Protein AF-A0A2S4LRZ0-F1 (afdb_monomer_lite)

InterPro domains:
  IPR045621 ABC transporter type 1, GsiC-like, N-terminal domain [PF19300] (1-76)

Secondary structure (DSSP, 8-state):
-HHHHHHHHHHHHHHHHHHHHHHHHHHHHSTTGGGHHHHTTS---HHHHHHHHHHTTTTS-HHHHHHHHHHHHHTT-------

Radius of gyration: 16.47 Å; chains: 1; bounding box: 39×28×44 Å

Organism: NCBI:txid1871628

Sequence (83 aa):
MSAFLLRRFGQAVLLLFIVSMIGFAILHLAPGGPMSQFAAGGEMSQQDLDRIAEQLGLNRALPIQYAEWLWRMLRGDWGLSYR

pLDDT: mean 84.14, std 11.33, range [55.25, 96.81]

Foldseek 3Di:
DVVVVVVVVVVVVVVVVVVLVVVQVCQQPPVCHVCVVVVVPPDDDPVNSVVVCVVLVVVPDPVVSSVVCVVCVVVVNNDDDDD

Structure (mmCIF, N/CA/C/O backbone):
data_AF-A0A2S4LRZ0-F1
#
_entry.id   AF-A0A2S4LRZ0-F1
#
loop_
_atom_site.group_PDB
_atom_site.id
_atom_site.type_symbol
_atom_site.label_atom_id
_atom_site.label_alt_id
_atom_site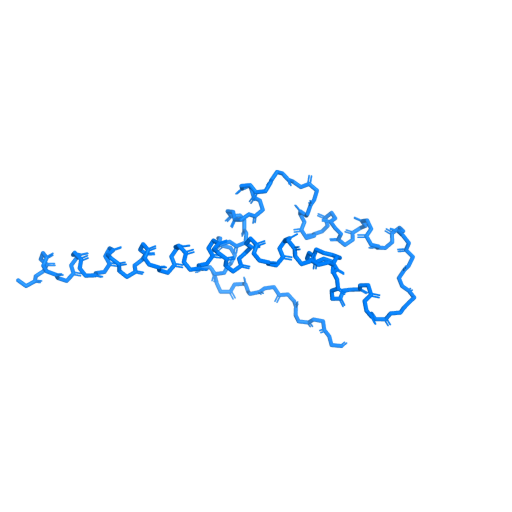.label_comp_id
_atom_site.label_asym_id
_atom_site.label_entity_id
_atom_site.label_seq_id
_atom_site.pdbx_PDB_ins_code
_atom_site.Cartn_x
_atom_site.Cartn_y
_atom_site.Cartn_z
_atom_site.occupancy
_atom_site.B_iso_or_equiv
_atom_site.auth_seq_id
_atom_site.auth_comp_id
_atom_site.auth_asym_id
_atom_site.auth_atom_id
_atom_site.pdbx_PDB_model_num
ATOM 1 N N . MET A 1 1 ? 19.077 -6.635 -26.246 1.00 78.75 1 MET A N 1
ATOM 2 C CA . MET A 1 1 ? 18.584 -5.473 -25.464 1.00 78.75 1 MET A CA 1
ATOM 3 C C . MET A 1 1 ? 17.237 -5.745 -24.790 1.00 78.75 1 MET A C 1
ATOM 5 O O . MET A 1 1 ? 17.126 -5.472 -23.603 1.00 78.75 1 MET A O 1
ATOM 9 N N . SER A 1 2 ? 16.254 -6.351 -25.469 1.00 84.81 2 SER A N 1
ATOM 10 C CA . SER A 1 2 ? 14.941 -6.716 -24.892 1.00 84.81 2 SER A CA 1
ATOM 11 C C . SER A 1 2 ? 15.017 -7.586 -23.627 1.00 84.81 2 SER A C 1
ATOM 13 O O . SER A 1 2 ? 14.397 -7.248 -22.626 1.00 84.81 2 SER A O 1
ATOM 15 N N . ALA A 1 3 ? 15.836 -8.644 -23.619 1.00 89.31 3 ALA A N 1
ATOM 16 C CA . ALA A 1 3 ? 16.016 -9.504 -22.440 1.00 89.31 3 ALA A CA 1
ATOM 17 C C . ALA A 1 3 ? 16.600 -8.754 -21.224 1.00 89.31 3 ALA A C 1
ATOM 19 O O . ALA A 1 3 ? 16.220 -9.008 -20.083 1.00 89.31 3 ALA A O 1
ATOM 20 N N . PHE A 1 4 ? 17.494 -7.789 -21.467 1.00 91.25 4 PHE A N 1
ATOM 21 C CA . PHE A 1 4 ? 18.046 -6.930 -20.418 1.00 91.25 4 PHE A CA 1
ATOM 22 C C . PHE A 1 4 ? 16.983 -5.976 -19.856 1.00 91.25 4 PHE A C 1
ATOM 24 O O . PHE A 1 4 ? 16.879 -5.836 -18.638 1.00 91.25 4 PHE A O 1
ATOM 31 N N . LEU A 1 5 ? 16.164 -5.372 -20.726 1.00 92.94 5 LEU A N 1
ATOM 32 C CA . LEU A 1 5 ? 15.051 -4.508 -20.320 1.00 92.94 5 LEU A CA 1
ATOM 33 C C . LEU A 1 5 ? 14.001 -5.280 -19.513 1.00 92.94 5 LEU A C 1
ATOM 35 O O . LEU A 1 5 ? 13.597 -4.804 -18.458 1.00 92.94 5 LEU A O 1
ATOM 39 N N . LEU A 1 6 ? 13.627 -6.490 -19.943 1.00 94.44 6 LEU A N 1
ATOM 40 C CA . LEU A 1 6 ? 12.694 -7.350 -19.207 1.00 94.44 6 LEU A CA 1
ATOM 41 C C . LEU A 1 6 ? 13.226 -7.704 -17.816 1.00 94.44 6 LEU A C 1
ATOM 43 O O . LEU A 1 6 ? 12.502 -7.599 -16.829 1.00 94.44 6 LEU A O 1
ATOM 47 N N . ARG A 1 7 ? 14.511 -8.075 -17.722 1.00 93.94 7 ARG A N 1
ATOM 48 C CA . ARG A 1 7 ? 15.144 -8.398 -16.438 1.00 93.94 7 ARG A CA 1
ATOM 49 C C . ARG A 1 7 ? 15.152 -7.192 -15.501 1.00 93.94 7 ARG A C 1
ATOM 51 O O . ARG A 1 7 ? 14.818 -7.330 -14.329 1.00 93.94 7 ARG A O 1
ATOM 58 N N . ARG A 1 8 ? 15.499 -6.012 -16.020 1.00 94.12 8 ARG A N 1
ATOM 59 C CA . ARG A 1 8 ? 15.529 -4.768 -15.240 1.00 94.12 8 ARG A CA 1
ATOM 60 C C . ARG A 1 8 ? 14.130 -4.331 -14.804 1.00 94.12 8 ARG A C 1
ATOM 62 O O . ARG A 1 8 ? 13.967 -3.892 -13.671 1.00 94.12 8 ARG A O 1
ATOM 69 N N . PHE A 1 9 ? 13.128 -4.497 -15.665 1.00 95.88 9 PHE A N 1
ATOM 70 C CA . PHE A 1 9 ? 11.732 -4.229 -15.332 1.00 95.88 9 PHE A CA 1
ATOM 71 C C . PHE A 1 9 ? 11.227 -5.173 -14.235 1.00 95.88 9 PHE A C 1
ATOM 73 O O . PHE A 1 9 ? 10.688 -4.706 -13.238 1.00 95.88 9 PHE A O 1
ATOM 80 N N . GLY A 1 10 ? 11.487 -6.480 -14.348 1.00 96.31 10 GLY A N 1
ATOM 81 C CA . GLY A 1 10 ? 11.123 -7.451 -13.311 1.00 96.31 10 GLY A CA 1
ATOM 82 C C . GLY A 1 10 ? 11.775 -7.150 -11.957 1.00 96.31 10 GLY A C 1
ATOM 83 O O . GLY A 1 10 ? 11.109 -7.206 -10.927 1.00 96.31 10 GLY A O 1
ATOM 84 N N . GLN A 1 11 ? 13.051 -6.749 -11.955 1.00 96.38 11 GLN A N 1
ATOM 85 C CA . GLN A 1 11 ? 13.751 -6.308 -10.742 1.00 96.38 11 GLN A CA 1
ATOM 86 C C . GLN A 1 11 ? 13.116 -5.055 -10.126 1.00 96.38 11 GLN A C 1
ATOM 88 O O . GLN A 1 11 ? 12.957 -4.992 -8.910 1.00 96.38 11 GLN A O 1
ATOM 93 N N . ALA A 1 12 ? 12.738 -4.074 -10.950 1.00 95.69 12 ALA A N 1
ATOM 94 C CA . ALA A 1 12 ? 12.072 -2.863 -10.482 1.00 95.69 12 ALA A CA 1
ATOM 95 C C . ALA A 1 12 ? 10.690 -3.168 -9.888 1.00 95.69 12 ALA A C 1
ATOM 97 O O . ALA A 1 12 ? 10.381 -2.694 -8.800 1.00 95.69 12 ALA A O 1
ATOM 98 N N . VAL A 1 13 ? 9.886 -4.003 -10.555 1.00 95.81 13 VAL A N 1
ATOM 99 C CA . VAL A 1 13 ? 8.572 -4.434 -10.052 1.00 95.81 13 VAL A CA 1
ATOM 100 C C . VAL A 1 13 ? 8.713 -5.173 -8.723 1.00 95.81 13 VAL A C 1
ATOM 102 O O . VAL A 1 13 ? 7.988 -4.864 -7.783 1.00 95.81 13 VAL A O 1
ATOM 105 N N . LEU A 1 14 ? 9.673 -6.096 -8.609 1.00 96.00 14 LEU A N 1
ATOM 106 C CA . LEU A 1 14 ? 9.924 -6.823 -7.365 1.00 96.00 14 LEU A CA 1
ATOM 107 C C . LEU A 1 14 ? 10.357 -5.884 -6.231 1.00 96.00 14 LEU A C 1
ATOM 109 O O . LEU A 1 14 ? 9.865 -6.005 -5.112 1.00 96.00 14 LEU A O 1
ATOM 113 N N . LEU A 1 15 ? 11.246 -4.931 -6.517 1.00 96.81 15 LEU A N 1
ATOM 114 C CA . LEU A 1 15 ? 11.680 -3.934 -5.542 1.00 96.81 15 LEU A CA 1
ATOM 115 C C . LEU A 1 15 ? 10.504 -3.080 -5.057 1.00 96.81 15 LEU A C 1
ATOM 117 O O . LEU A 1 15 ? 10.316 -2.934 -3.853 1.00 96.81 15 LEU A O 1
ATOM 121 N N . LEU A 1 16 ? 9.700 -2.548 -5.982 1.00 95.25 16 LEU A N 1
ATOM 122 C CA . LEU A 1 16 ? 8.513 -1.757 -5.651 1.00 95.25 16 LEU A CA 1
ATOM 123 C C . LEU A 1 16 ? 7.513 -2.571 -4.829 1.00 95.25 16 LEU A C 1
ATOM 125 O O . LEU A 1 16 ? 6.990 -2.067 -3.840 1.00 95.25 16 LEU A O 1
ATOM 129 N N . PHE A 1 17 ? 7.302 -3.837 -5.190 1.00 95.44 17 PHE A N 1
ATOM 130 C CA . PHE A 1 17 ? 6.440 -4.746 -4.445 1.00 95.44 17 PHE A CA 1
ATOM 131 C C . PHE A 1 17 ? 6.920 -4.922 -2.999 1.00 95.44 17 PHE A C 1
ATOM 133 O O . PHE A 1 17 ? 6.142 -4.723 -2.068 1.00 95.44 17 PHE A O 1
ATOM 140 N N . ILE A 1 18 ? 8.210 -5.204 -2.793 1.00 96.50 18 ILE A N 1
ATOM 141 C CA . ILE A 1 18 ? 8.797 -5.360 -1.454 1.00 96.50 18 ILE A CA 1
ATOM 142 C C . ILE A 1 18 ? 8.665 -4.065 -0.644 1.00 96.50 18 ILE A C 1
ATOM 144 O O . ILE A 1 18 ? 8.202 -4.099 0.494 1.00 96.50 18 ILE A O 1
ATOM 148 N N . VAL A 1 19 ? 9.024 -2.918 -1.227 1.00 96.19 19 VAL A N 1
ATOM 149 C CA . VAL A 1 19 ? 8.912 -1.612 -0.558 1.00 96.19 19 VAL A CA 1
ATOM 150 C C . VAL A 1 19 ? 7.459 -1.314 -0.183 1.00 96.19 19 VAL A C 1
ATOM 152 O O . VAL A 1 19 ? 7.196 -0.856 0.928 1.00 96.19 19 VAL A O 1
ATOM 155 N N . SER A 1 20 ? 6.505 -1.629 -1.064 1.00 93.88 20 SER A N 1
ATOM 156 C CA . SER A 1 20 ? 5.080 -1.433 -0.793 1.00 93.88 20 SER A CA 1
ATOM 157 C C . SER A 1 20 ? 4.556 -2.347 0.319 1.00 93.88 20 SER A C 1
ATOM 159 O O . SER A 1 20 ? 3.828 -1.871 1.185 1.00 93.88 20 SER A O 1
ATOM 161 N N . MET A 1 21 ? 4.988 -3.615 0.373 1.00 94.50 21 MET A N 1
ATOM 162 C CA . MET A 1 21 ? 4.675 -4.521 1.485 1.00 94.50 21 MET A CA 1
ATOM 163 C C . MET A 1 21 ? 5.217 -3.993 2.813 1.00 94.50 21 MET A C 1
ATOM 165 O O . MET A 1 21 ? 4.511 -4.031 3.818 1.00 94.50 21 MET A O 1
ATOM 169 N N . ILE A 1 22 ? 6.456 -3.494 2.826 1.00 94.75 22 ILE A N 1
ATOM 170 C CA . ILE A 1 22 ? 7.072 -2.933 4.035 1.00 94.75 22 ILE A CA 1
ATOM 171 C C . ILE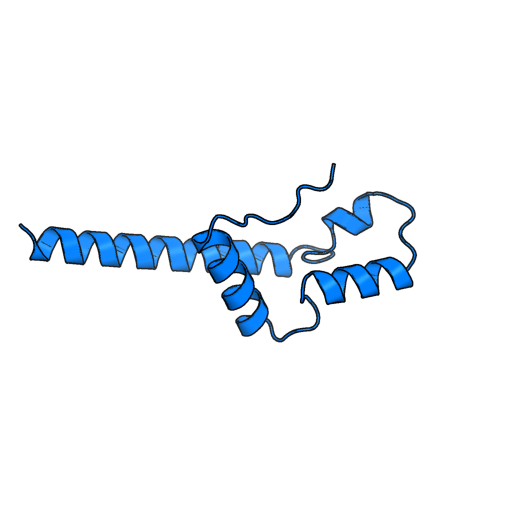 A 1 22 ? 6.290 -1.703 4.500 1.00 94.75 22 ILE A C 1
ATOM 173 O O . ILE A 1 22 ? 5.938 -1.618 5.673 1.00 94.75 22 ILE A O 1
ATOM 177 N N . GLY A 1 23 ? 5.963 -0.778 3.592 1.00 91.25 23 GLY A N 1
ATOM 178 C CA . GLY A 1 23 ? 5.154 0.399 3.919 1.00 91.25 23 GLY A CA 1
ATOM 179 C C . GLY A 1 23 ? 3.772 0.026 4.464 1.00 91.25 23 GLY A C 1
ATOM 180 O O . GLY A 1 23 ? 3.347 0.556 5.490 1.00 91.25 23 GLY A O 1
ATOM 181 N N . PHE A 1 24 ? 3.108 -0.944 3.832 1.00 91.44 24 PHE A N 1
ATOM 182 C CA . PHE A 1 24 ? 1.824 -1.473 4.287 1.00 91.44 24 PHE A CA 1
ATOM 183 C C . PHE A 1 24 ? 1.921 -2.087 5.691 1.00 91.44 24 PHE A C 1
ATOM 185 O O . PHE A 1 24 ? 1.078 -1.810 6.545 1.00 91.44 24 PHE A O 1
ATOM 192 N N . ALA A 1 25 ? 2.963 -2.881 5.956 1.00 90.44 25 ALA A N 1
ATOM 193 C CA . ALA A 1 25 ? 3.194 -3.494 7.259 1.00 90.44 25 ALA A CA 1
ATOM 194 C C . ALA A 1 25 ? 3.475 -2.446 8.345 1.00 90.44 25 ALA A C 1
ATOM 196 O O . ALA A 1 25 ? 2.896 -2.528 9.423 1.00 90.44 25 ALA A O 1
ATOM 197 N N . ILE A 1 26 ? 4.304 -1.436 8.059 1.00 90.00 26 ILE A N 1
ATOM 198 C CA . ILE A 1 26 ? 4.588 -0.336 8.993 1.00 90.00 26 ILE A CA 1
ATOM 199 C C . ILE A 1 26 ? 3.296 0.394 9.374 1.00 90.00 26 ILE A C 1
ATOM 201 O O . ILE A 1 26 ? 3.070 0.647 10.553 1.00 90.00 26 ILE A O 1
ATOM 205 N N . LEU A 1 27 ? 2.428 0.681 8.401 1.00 86.56 27 LEU A N 1
ATOM 206 C CA . LEU A 1 27 ? 1.145 1.341 8.649 1.00 86.56 27 LEU A CA 1
ATOM 207 C C . LEU A 1 27 ? 0.212 0.493 9.536 1.00 86.56 27 LEU A C 1
ATOM 209 O O . LEU A 1 27 ? -0.487 1.031 10.389 1.00 86.56 27 LEU A O 1
ATOM 213 N N . HIS A 1 28 ? 0.225 -0.833 9.374 1.00 85.94 28 HIS A N 1
ATOM 214 C CA 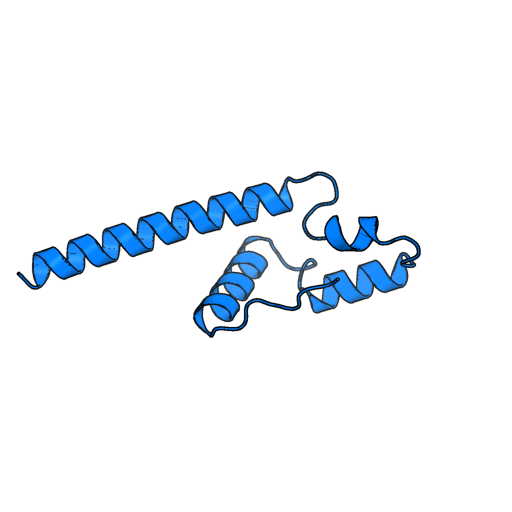. HIS A 1 28 ? -0.565 -1.748 10.208 1.00 85.94 28 HIS A CA 1
ATOM 215 C C . HIS A 1 28 ? 0.016 -1.958 11.608 1.00 85.94 28 HIS A C 1
ATOM 217 O O . HIS A 1 28 ? -0.734 -2.211 12.546 1.00 85.94 28 HIS A O 1
ATOM 223 N N . LEU A 1 29 ? 1.338 -1.855 11.748 1.00 86.44 29 LEU A N 1
ATOM 224 C CA . LEU A 1 29 ? 2.045 -1.964 13.025 1.00 86.44 29 LEU A CA 1
ATOM 225 C C . LEU A 1 29 ? 2.081 -0.642 13.802 1.00 86.44 29 LEU A C 1
ATOM 227 O O . LEU A 1 29 ? 2.444 -0.640 14.979 1.00 86.44 29 LEU A O 1
ATOM 231 N N . ALA A 1 30 ? 1.727 0.476 13.166 1.00 84.31 30 ALA A N 1
ATOM 232 C CA . ALA A 1 30 ? 1.649 1.768 13.826 1.00 84.31 30 ALA A CA 1
ATOM 233 C C . ALA A 1 30 ? 0.626 1.733 14.982 1.00 84.31 30 ALA A C 1
ATOM 235 O O . ALA A 1 30 ? -0.415 1.079 14.871 1.00 84.31 30 ALA A O 1
ATOM 236 N N . PRO A 1 31 ? 0.879 2.437 16.099 1.00 70.81 31 PRO A N 1
ATOM 237 C CA . PRO A 1 31 ? -0.074 2.523 17.202 1.00 70.81 31 PRO A CA 1
ATOM 238 C C . PRO A 1 31 ? -1.393 3.159 16.725 1.00 70.81 31 PRO A C 1
ATOM 240 O O . PRO A 1 31 ? -1.402 4.272 16.207 1.00 70.81 31 PRO A O 1
ATOM 243 N N . GLY A 1 32 ? -2.505 2.428 16.870 1.00 69.88 32 GLY A N 1
ATOM 244 C CA . GLY A 1 32 ? -3.820 2.791 16.313 1.00 69.88 32 GLY A CA 1
ATOM 245 C C . GLY A 1 32 ? -4.100 2.236 14.905 1.00 69.88 32 GLY A C 1
ATOM 246 O O . GLY A 1 32 ? -5.207 2.398 14.393 1.00 69.88 32 GLY A O 1
ATOM 247 N N . GLY A 1 33 ? -3.130 1.551 14.289 1.00 79.25 33 GLY A N 1
ATOM 248 C CA . GLY A 1 33 ? -3.266 0.878 12.997 1.00 79.25 33 GLY A CA 1
ATOM 249 C C . GLY A 1 33 ? -3.612 1.823 11.834 1.00 79.25 33 GLY A C 1
ATOM 250 O O . GLY A 1 33 ? -3.453 3.043 11.952 1.00 79.25 33 GLY A O 1
ATOM 251 N N . PRO A 1 34 ? -4.156 1.301 10.716 1.00 75.50 34 PRO A N 1
ATOM 252 C CA . PRO A 1 34 ? -4.645 2.116 9.593 1.00 75.50 34 PRO A CA 1
ATOM 253 C C . PRO A 1 34 ? -5.764 3.095 9.990 1.00 75.50 34 PRO A C 1
ATOM 255 O O . PRO A 1 34 ? -6.048 4.041 9.255 1.00 75.50 34 PRO A O 1
ATOM 258 N N . MET A 1 35 ? -6.383 2.888 11.158 1.00 73.56 35 MET A N 1
ATOM 259 C CA . 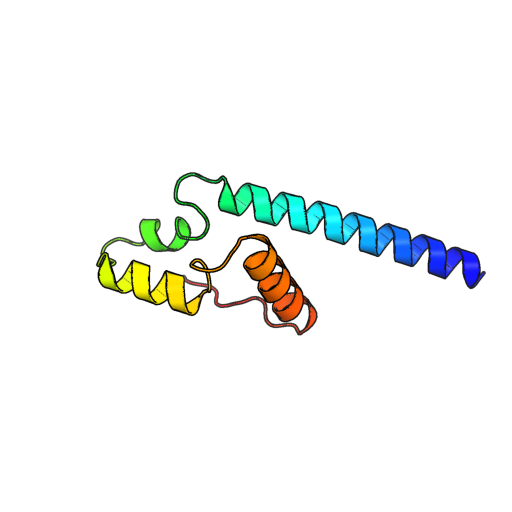MET A 1 35 ? -7.444 3.739 11.695 1.00 73.56 35 MET A CA 1
ATOM 260 C C . MET A 1 35 ? -6.934 4.913 12.540 1.00 73.56 35 MET A C 1
ATOM 262 O O . MET A 1 35 ? -7.716 5.793 12.895 1.00 73.56 35 MET A O 1
ATOM 266 N N . SER A 1 36 ? -5.631 4.968 12.831 1.00 70.50 36 SER A N 1
ATOM 267 C CA . SER A 1 36 ? -5.010 6.017 13.654 1.00 70.50 36 SER A CA 1
ATOM 268 C C . SER A 1 36 ? -5.276 7.430 13.121 1.00 70.50 36 SER A C 1
ATOM 270 O O . SER A 1 36 ? -5.518 8.346 13.904 1.00 70.50 36 SER A O 1
ATOM 272 N N . GLN A 1 37 ? -5.330 7.592 11.795 1.00 67.00 37 GLN A N 1
ATOM 273 C CA . GLN A 1 37 ? -5.676 8.857 11.138 1.00 67.00 37 GLN A CA 1
ATOM 274 C C . GLN A 1 37 ? -7.123 9.313 11.393 1.00 67.00 37 GLN A C 1
ATOM 276 O O . GLN A 1 37 ? -7.378 10.511 11.436 1.00 67.00 37 GLN A O 1
ATOM 281 N N . PHE A 1 38 ? -8.061 8.382 11.597 1.00 64.56 38 PHE A N 1
ATOM 282 C CA . PHE A 1 38 ? -9.460 8.704 11.905 1.00 64.56 38 PHE A CA 1
ATOM 283 C C . PHE A 1 38 ? -9.669 8.932 13.401 1.00 64.56 38 PHE A C 1
ATOM 285 O O . PHE A 1 38 ? -10.455 9.787 13.798 1.00 64.56 38 PHE A O 1
ATOM 292 N N . ALA A 1 39 ? -8.921 8.212 14.241 1.00 60.50 39 ALA A N 1
ATOM 293 C CA . ALA A 1 39 ? -8.963 8.376 15.691 1.00 60.50 39 ALA A CA 1
ATOM 294 C C . ALA A 1 39 ? -8.417 9.742 16.155 1.00 60.50 39 ALA A C 1
ATOM 296 O O . ALA A 1 39 ? -8.854 10.265 17.178 1.00 60.50 39 ALA A O 1
ATOM 297 N N . ALA A 1 40 ? -7.488 10.339 15.399 1.00 58.81 40 ALA A N 1
ATOM 298 C CA . ALA A 1 40 ? -6.892 11.638 15.715 1.00 58.81 40 ALA A CA 1
ATOM 299 C C . ALA A 1 40 ? -7.842 12.839 15.511 1.00 58.81 40 ALA A C 1
ATOM 301 O O . ALA A 1 40 ? -7.565 13.915 16.037 1.00 58.81 40 ALA A O 1
ATOM 302 N N . GLY A 1 41 ? -8.948 12.668 14.772 1.00 58.75 41 GLY A N 1
ATOM 303 C CA . GLY A 1 41 ? -9.873 13.750 14.408 1.00 58.75 41 GLY A CA 1
ATOM 304 C C . GLY A 1 41 ? -10.819 14.221 15.518 1.00 58.75 41 GLY A C 1
ATOM 305 O O . GLY A 1 41 ? -11.409 15.286 15.377 1.00 58.75 41 GLY A O 1
ATOM 306 N N . GLY A 1 42 ? -10.931 13.480 16.626 1.00 62.44 42 GLY A N 1
ATOM 307 C CA . GLY A 1 42 ? -11.875 13.783 17.707 1.00 62.44 42 GLY A CA 1
ATOM 308 C C . GLY A 1 42 ? -13.337 13.522 17.311 1.00 62.44 42 GLY A C 1
ATOM 309 O O . GLY A 1 42 ? -13.787 13.903 16.242 1.00 62.44 42 GLY A O 1
ATOM 310 N N . GLU A 1 43 ? -14.087 12.859 18.194 1.00 56.56 43 GLU A N 1
ATOM 311 C CA . GLU A 1 43 ? -15.548 12.639 18.097 1.00 56.56 43 GLU A CA 1
ATOM 312 C C . GLU A 1 43 ? -16.086 11.611 17.079 1.00 56.56 43 GLU A C 1
ATOM 314 O O . GLU A 1 43 ? -17.250 11.685 16.694 1.00 56.56 43 GLU A O 1
ATOM 319 N N . MET A 1 44 ? -15.331 10.579 16.691 1.00 64.31 44 MET A N 1
ATOM 320 C CA . MET A 1 44 ? -15.971 9.423 16.039 1.00 64.31 44 MET A CA 1
ATOM 321 C C . MET A 1 44 ? -16.489 8.429 17.081 1.00 64.31 44 MET A C 1
ATOM 323 O O . MET A 1 44 ? -15.722 7.901 17.888 1.00 64.31 44 MET A O 1
ATOM 327 N N . SER A 1 45 ? -17.798 8.161 17.057 1.00 74.88 45 SER A N 1
ATOM 328 C CA . SER A 1 45 ? -18.406 7.066 17.820 1.00 74.88 45 SER A CA 1
ATOM 329 C C . SER A 1 45 ? -17.759 5.733 17.433 1.00 74.88 45 SER A C 1
ATOM 331 O O . SER A 1 45 ? -17.400 5.525 16.273 1.00 74.88 45 SER A O 1
ATOM 333 N N . GLN A 1 46 ? -17.673 4.787 18.374 1.00 76.50 46 GLN A N 1
ATOM 334 C CA . GLN A 1 46 ? -17.181 3.431 18.100 1.00 76.50 46 GLN A CA 1
ATOM 335 C C . GLN A 1 46 ? -17.936 2.775 16.928 1.00 76.50 46 GLN A C 1
ATOM 337 O O . GLN A 1 46 ? -17.335 2.093 16.106 1.00 76.50 46 GLN A O 1
ATOM 342 N N . GLN A 1 47 ? -19.235 3.068 16.793 1.00 79.00 47 GLN A N 1
ATOM 343 C CA . GLN A 1 47 ? -20.060 2.581 15.683 1.00 79.00 47 GLN A CA 1
ATOM 344 C C . GLN A 1 47 ? -19.635 3.146 14.321 1.00 79.00 47 GLN A C 1
ATOM 346 O O . GLN A 1 47 ? -19.750 2.458 13.308 1.00 79.00 47 GLN A O 1
ATOM 351 N N . ASP A 1 48 ? -19.159 4.389 14.277 1.00 79.88 48 ASP A N 1
ATOM 352 C CA . ASP A 1 48 ? -18.697 5.001 13.033 1.00 79.88 48 ASP A CA 1
ATOM 353 C C . ASP A 1 48 ? -17.305 4.492 12.657 1.00 79.88 48 ASP A C 1
ATOM 355 O O . ASP A 1 48 ? -17.041 4.258 11.478 1.00 79.88 48 ASP A O 1
ATOM 359 N N . LEU A 1 49 ? -16.448 4.222 13.648 1.00 77.38 49 LEU A N 1
ATOM 360 C CA . LEU A 1 49 ? -15.164 3.555 13.426 1.00 77.38 49 LEU A CA 1
ATOM 361 C C . LEU A 1 49 ? -15.354 2.148 12.847 1.00 77.38 49 LEU A C 1
ATOM 363 O O . LEU A 1 49 ? -14.680 1.806 11.878 1.00 77.38 49 LEU A O 1
ATOM 367 N N . ASP A 1 50 ? -16.297 1.366 13.373 1.00 81.12 50 ASP A N 1
ATOM 368 C CA . ASP A 1 50 ? -16.575 0.013 12.878 1.00 81.12 50 ASP A CA 1
ATOM 369 C C . ASP A 1 50 ? -17.133 0.033 11.446 1.00 81.12 50 ASP A C 1
ATOM 371 O O . ASP A 1 50 ? -16.698 -0.750 10.597 1.00 81.12 50 ASP A O 1
ATOM 375 N N . ARG A 1 51 ? -18.033 0.979 11.129 1.00 82.38 51 ARG A N 1
ATOM 376 C CA . ARG A 1 51 ? -18.520 1.178 9.752 1.00 82.38 51 ARG A CA 1
ATOM 377 C C . ARG A 1 51 ? -17.397 1.555 8.796 1.00 82.38 51 ARG A C 1
ATOM 379 O O . ARG A 1 51 ? -17.348 1.033 7.685 1.00 82.38 51 ARG A O 1
ATOM 386 N N . ILE A 1 52 ? -16.504 2.460 9.199 1.00 81.75 52 ILE A N 1
ATOM 387 C CA . ILE A 1 52 ? -15.361 2.850 8.367 1.00 81.75 52 ILE A CA 1
ATOM 388 C C . ILE A 1 52 ? -14.404 1.673 8.193 1.00 81.75 52 ILE A C 1
ATOM 390 O O . ILE A 1 52 ? -13.949 1.431 7.078 1.00 81.75 52 ILE A O 1
ATOM 394 N N . ALA A 1 53 ? -14.136 0.902 9.247 1.00 82.88 53 ALA A N 1
ATOM 395 C CA . ALA A 1 53 ? -13.310 -0.295 9.153 1.00 82.88 53 ALA A CA 1
ATOM 396 C C . ALA A 1 53 ? -13.893 -1.306 8.157 1.00 82.88 53 ALA A C 1
ATOM 398 O O . ALA A 1 53 ? -13.160 -1.873 7.345 1.00 82.88 53 ALA A O 1
ATOM 399 N N . GLU A 1 54 ? -15.214 -1.478 8.151 1.00 85.00 54 GLU A N 1
ATOM 400 C CA . GLU A 1 54 ? -15.904 -2.342 7.199 1.00 85.00 54 GLU A CA 1
ATOM 401 C C . GLU A 1 54 ? -15.843 -1.798 5.761 1.00 85.00 54 GLU A C 1
ATOM 403 O O . GLU A 1 54 ? -15.496 -2.539 4.839 1.00 85.00 54 GLU A O 1
ATOM 408 N N . GLN A 1 55 ? -16.077 -0.495 5.566 1.00 82.25 55 GLN A N 1
ATOM 409 C CA . GLN A 1 55 ? -15.976 0.175 4.259 1.00 82.25 55 GLN A CA 1
ATOM 410 C C . GLN A 1 55 ? -14.557 0.148 3.678 1.00 82.25 55 GLN A C 1
ATOM 412 O O . GLN A 1 55 ? -14.378 0.009 2.467 1.00 82.25 55 GLN A O 1
ATOM 417 N N . LEU A 1 56 ? -13.542 0.269 4.534 1.00 81.12 56 LEU A N 1
ATOM 418 C CA . LEU A 1 56 ? -12.132 0.178 4.161 1.00 81.12 56 LEU A CA 1
ATOM 419 C C . LEU A 1 56 ? -11.646 -1.274 4.035 1.00 81.12 56 LEU A C 1
ATOM 421 O O . LEU A 1 56 ? -10.514 -1.498 3.612 1.00 81.12 56 LEU A O 1
ATOM 425 N N . GLY A 1 57 ? -12.481 -2.262 4.375 1.00 83.56 57 GLY A N 1
ATOM 426 C CA . GLY A 1 57 ? -12.130 -3.679 4.306 1.00 83.56 57 GLY A CA 1
ATOM 427 C C . GLY A 1 57 ? -11.134 -4.130 5.378 1.00 83.56 57 GLY A C 1
ATOM 428 O O . GLY A 1 57 ? -10.581 -5.223 5.267 1.00 83.56 57 GLY A O 1
ATOM 429 N N . LEU A 1 58 ? -10.934 -3.341 6.437 1.00 85.00 58 LEU A N 1
ATOM 430 C CA . LEU A 1 58 ? -9.989 -3.620 7.526 1.00 85.00 58 LEU A CA 1
ATOM 431 C C . LEU A 1 58 ? -10.369 -4.855 8.358 1.00 85.00 58 LEU A C 1
ATOM 433 O O . LEU A 1 58 ? -9.526 -5.419 9.050 1.00 85.00 58 LEU A O 1
ATOM 437 N N . ASN A 1 59 ? -11.613 -5.321 8.226 1.00 85.88 59 ASN A N 1
ATOM 438 C CA . ASN A 1 59 ? -12.117 -6.548 8.849 1.00 85.88 59 ASN A CA 1
ATOM 439 C C . ASN A 1 59 ? -11.672 -7.832 8.113 1.00 85.88 59 ASN A C 1
ATOM 441 O O . ASN A 1 59 ? -11.938 -8.941 8.576 1.00 85.88 59 ASN A O 1
ATOM 445 N N . ARG A 1 60 ? -11.031 -7.714 6.941 1.00 87.25 60 ARG A N 1
ATOM 446 C CA . ARG A 1 60 ? -10.588 -8.854 6.117 1.00 87.25 60 ARG A CA 1
ATOM 447 C C . ARG A 1 60 ? -9.215 -9.359 6.562 1.00 87.25 60 ARG A C 1
ATOM 449 O O . ARG A 1 60 ? -8.476 -8.665 7.250 1.00 87.25 60 ARG A O 1
ATOM 456 N N . ALA A 1 61 ? -8.817 -10.553 6.125 1.00 91.94 61 ALA A N 1
ATOM 457 C CA . ALA A 1 61 ? -7.460 -11.043 6.379 1.00 91.94 61 ALA A CA 1
ATOM 458 C C . ALA A 1 61 ? -6.404 -10.114 5.740 1.00 91.94 61 ALA A C 1
ATOM 460 O O . ALA A 1 61 ? -6.585 -9.672 4.605 1.00 91.94 61 ALA A O 1
ATOM 461 N N . LEU A 1 62 ? -5.282 -9.865 6.428 1.00 89.25 62 LEU A N 1
ATOM 462 C CA . LEU A 1 62 ? -4.219 -8.949 5.968 1.00 89.25 62 LEU A CA 1
ATOM 463 C C . LEU A 1 62 ? -3.759 -9.170 4.511 1.00 89.25 62 LEU A C 1
ATOM 465 O O . LEU A 1 62 ? -3.612 -8.182 3.791 1.00 89.25 62 LEU A O 1
ATOM 469 N N . PRO A 1 63 ? -3.575 -10.414 4.017 1.00 91.12 63 PRO A N 1
ATOM 470 C CA . PRO A 1 63 ? -3.202 -10.630 2.618 1.00 91.12 63 PRO A CA 1
ATOM 471 C C . PRO A 1 63 ? -4.260 -10.128 1.626 1.00 91.12 63 PRO A C 1
ATOM 473 O O . PRO A 1 63 ? -3.913 -9.629 0.559 1.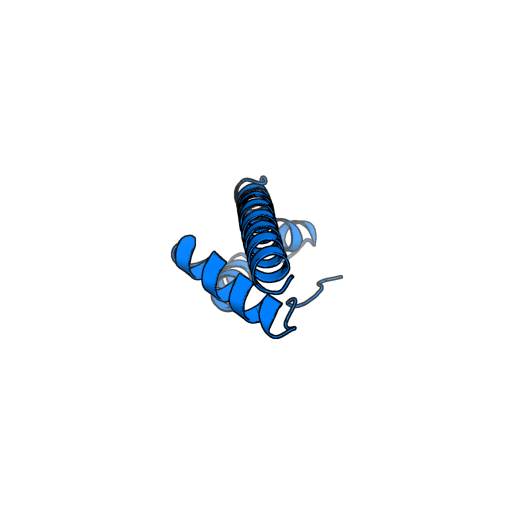00 91.12 63 PRO A O 1
ATOM 476 N N . ILE A 1 64 ? -5.544 -10.234 1.987 1.00 92.81 64 ILE A N 1
ATOM 477 C CA . ILE A 1 64 ? -6.664 -9.751 1.171 1.00 92.81 64 ILE A CA 1
ATOM 478 C C . ILE A 1 64 ? -6.665 -8.223 1.161 1.00 92.81 64 ILE A C 1
ATOM 480 O O . ILE A 1 64 ? -6.766 -7.633 0.091 1.00 92.81 64 ILE A O 1
ATOM 484 N N . GLN A 1 65 ? -6.472 -7.591 2.324 1.00 92.12 65 GLN A N 1
ATOM 485 C CA . GLN A 1 65 ? -6.390 -6.131 2.430 1.00 92.12 65 GLN A CA 1
ATOM 486 C C . GLN A 1 65 ? -5.268 -5.563 1.553 1.00 92.12 65 GLN A C 1
ATOM 488 O O . GLN A 1 65 ? -5.486 -4.617 0.798 1.00 92.12 65 GLN A O 1
ATOM 493 N N . TYR A 1 66 ? -4.080 -6.174 1.601 1.00 92.62 66 TYR A N 1
ATOM 494 C CA . TYR A 1 66 ? -2.953 -5.762 0.766 1.00 92.62 66 TYR A CA 1
ATOM 495 C C . TYR A 1 66 ? -3.246 -5.948 -0.728 1.00 92.62 66 TYR A C 1
ATOM 497 O O . TYR A 1 66 ? -2.968 -5.050 -1.521 1.00 92.62 66 TYR A O 1
ATOM 505 N N . ALA A 1 67 ? -3.829 -7.086 -1.123 1.00 93.69 67 ALA A N 1
ATOM 506 C CA . ALA A 1 67 ? -4.163 -7.351 -2.520 1.00 93.69 67 ALA A CA 1
ATOM 507 C C . ALA A 1 67 ? -5.213 -6.368 -3.065 1.00 93.69 67 ALA A C 1
ATOM 509 O O . ALA A 1 67 ? -5.042 -5.840 -4.164 1.00 93.69 67 ALA A O 1
ATOM 510 N N . GLU A 1 68 ? -6.269 -6.085 -2.297 1.00 92.12 68 GLU A N 1
ATOM 511 C CA . GLU A 1 68 ? -7.300 -5.107 -2.661 1.00 92.12 68 GLU A CA 1
ATOM 512 C C . GLU A 1 68 ? -6.721 -3.691 -2.752 1.00 92.12 68 GLU A C 1
ATOM 514 O O . GLU A 1 68 ? -6.967 -2.992 -3.737 1.00 92.12 68 GLU A O 1
ATOM 519 N N . TRP A 1 69 ? -5.903 -3.284 -1.777 1.00 91.56 69 TRP A N 1
ATOM 520 C CA . TRP A 1 69 ? -5.216 -1.992 -1.791 1.00 91.56 69 TRP A CA 1
ATOM 521 C C . TRP A 1 69 ? -4.296 -1.843 -3.009 1.00 91.56 69 TRP A C 1
ATOM 523 O O . TRP A 1 69 ? -4.404 -0.864 -3.751 1.00 91.56 69 TRP A O 1
ATOM 533 N N . LEU A 1 70 ? -3.436 -2.835 -3.265 1.00 92.94 70 LEU A N 1
ATOM 534 C CA . LEU A 1 70 ? -2.504 -2.822 -4.391 1.00 92.94 70 LEU A CA 1
ATOM 535 C C . LEU A 1 70 ? -3.259 -2.762 -5.723 1.00 92.94 70 LEU A C 1
ATOM 537 O O . LEU A 1 70 ? -2.885 -2.009 -6.618 1.00 92.94 70 LEU A O 1
ATOM 541 N N . TRP A 1 71 ? -4.352 -3.517 -5.850 1.00 93.75 71 TRP A N 1
ATOM 542 C CA . TRP A 1 71 ? -5.186 -3.519 -7.049 1.00 93.75 71 TRP A CA 1
ATOM 543 C C . TRP A 1 71 ? -5.845 -2.166 -7.327 1.00 93.75 71 TRP A C 1
ATOM 545 O O . TRP A 1 71 ? -5.851 -1.712 -8.473 1.00 93.75 71 TRP A O 1
ATOM 555 N N . ARG A 1 72 ? -6.377 -1.505 -6.293 1.00 91.44 72 ARG A N 1
ATOM 556 C CA . ARG A 1 72 ? -6.953 -0.156 -6.407 1.00 91.44 72 ARG A CA 1
ATOM 557 C C . ARG A 1 72 ? -5.888 0.859 -6.814 1.00 91.44 72 ARG A C 1
ATOM 559 O O . ARG A 1 72 ? -6.092 1.584 -7.787 1.00 91.44 72 ARG A O 1
ATOM 566 N N . MET A 1 73 ? -4.715 0.811 -6.183 1.00 91.50 73 MET A N 1
ATOM 567 C CA . MET A 1 73 ? -3.605 1.716 -6.488 1.00 91.50 73 MET A CA 1
ATOM 568 C C . MET A 1 73 ? -3.106 1.555 -7.933 1.00 91.50 73 MET A C 1
ATOM 570 O O . MET A 1 73 ? -2.955 2.544 -8.648 1.00 91.50 73 MET A O 1
ATOM 574 N N . LEU A 1 74 ? -2.968 0.316 -8.423 1.00 92.06 74 LEU A N 1
ATOM 575 C CA . LEU A 1 74 ? -2.615 0.031 -9.823 1.00 92.06 74 LEU A CA 1
ATOM 576 C C . LEU A 1 74 ? -3.679 0.499 -10.832 1.00 92.06 74 LEU A C 1
ATOM 578 O O . LEU A 1 74 ? -3.350 0.761 -11.988 1.00 92.06 74 LEU A O 1
ATOM 582 N N . ARG A 1 75 ? -4.945 0.619 -10.413 1.00 94.06 75 ARG A N 1
ATOM 583 C CA . ARG A 1 75 ? -6.042 1.190 -11.214 1.00 94.06 75 ARG A CA 1
ATOM 584 C C . ARG A 1 75 ? -6.139 2.716 -11.119 1.00 94.06 75 ARG A C 1
ATOM 586 O O . ARG A 1 75 ? -7.005 3.298 -11.765 1.00 94.06 75 ARG A O 1
ATOM 593 N N . GLY A 1 76 ? -5.268 3.357 -10.340 1.00 90.81 76 GLY A N 1
ATOM 594 C CA . GLY A 1 76 ? -5.295 4.799 -10.107 1.00 90.81 76 GLY A CA 1
ATOM 595 C C . GLY A 1 76 ? -6.320 5.248 -9.062 1.00 90.81 76 GLY A C 1
ATOM 596 O O . GLY A 1 76 ? -6.588 6.441 -8.970 1.00 90.81 76 GLY A O 1
ATOM 597 N N . ASP A 1 77 ? -6.880 4.328 -8.273 1.00 88.25 77 ASP A N 1
ATOM 598 C CA . ASP A 1 77 ? -7.666 4.641 -7.078 1.00 88.25 77 ASP A CA 1
ATOM 599 C C . ASP A 1 77 ? -6.741 4.604 -5.854 1.00 88.25 77 ASP A C 1
ATOM 601 O O . ASP A 1 77 ? -6.373 3.541 -5.351 1.00 88.25 77 ASP A O 1
ATOM 605 N N . TRP A 1 78 ? -6.340 5.787 -5.398 1.00 82.50 78 TRP A N 1
ATOM 606 C CA . TRP A 1 78 ? -5.414 5.973 -4.277 1.00 82.50 78 TRP A CA 1
ATOM 607 C C . TRP A 1 78 ? -6.141 6.061 -2.927 1.00 82.50 78 TRP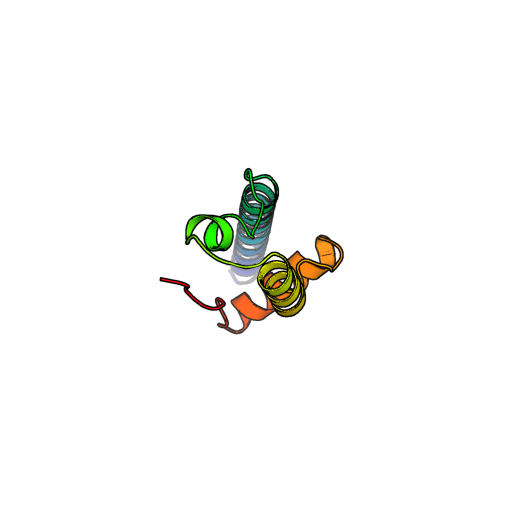 A C 1
ATOM 609 O O . TRP A 1 78 ? -5.503 6.282 -1.898 1.00 82.50 78 TRP A O 1
ATOM 619 N N . GLY A 1 79 ? -7.464 5.877 -2.918 1.00 79.12 79 GLY A N 1
ATOM 620 C CA . GLY A 1 79 ? -8.305 6.085 -1.750 1.00 79.12 79 GLY A CA 1
ATOM 621 C C . GLY A 1 79 ? -8.701 7.547 -1.533 1.00 79.12 79 GLY A C 1
ATOM 622 O O . GLY A 1 79 ? -8.444 8.433 -2.350 1.00 79.12 79 GLY A O 1
ATOM 623 N N . LEU A 1 80 ? -9.381 7.784 -0.413 1.00 72.69 80 LEU A N 1
ATOM 624 C CA . LEU A 1 80 ? -9.888 9.095 -0.020 1.00 72.69 80 LEU A CA 1
ATOM 625 C C . LEU A 1 80 ? -8.887 9.780 0.917 1.00 72.69 80 LEU A C 1
ATOM 627 O O . LEU A 1 80 ? -8.435 9.182 1.892 1.00 72.69 80 LEU A O 1
ATOM 631 N N . SER A 1 81 ? -8.559 11.040 0.628 1.00 68.19 81 SER A N 1
ATOM 632 C CA . SER A 1 81 ? -7.801 11.897 1.542 1.00 68.19 81 SER A CA 1
ATOM 633 C C . SER A 1 81 ? -8.771 12.519 2.540 1.00 68.19 81 SER A C 1
ATOM 635 O O . SER A 1 81 ? -9.579 13.364 2.158 1.00 68.19 81 SER A O 1
ATOM 637 N N . TYR A 1 82 ? -8.668 12.140 3.808 1.00 59.88 82 TYR A N 1
ATOM 638 C CA . TYR A 1 82 ? -9.394 12.792 4.895 1.00 59.88 82 TYR A CA 1
ATOM 639 C C . TYR A 1 82 ? -8.556 13.990 5.371 1.00 59.88 82 TYR A C 1
ATOM 641 O O . TYR A 1 82 ? -7.350 13.853 5.580 1.00 59.88 82 TYR A O 1
ATOM 649 N N . ARG A 1 83 ? -9.159 15.180 5.421 1.00 55.25 83 ARG A N 1
ATOM 650 C CA . ARG A 1 83 ? -8.558 16.437 5.887 1.00 55.25 83 ARG A CA 1
ATOM 651 C C . ARG A 1 83 ? -9.391 16.999 7.019 1.00 55.25 83 ARG A C 1
ATOM 653 O O . ARG A 1 83 ? -10.629 16.865 6.913 1.00 55.25 83 ARG A O 1
#